Protein AF-A0A3M1CJF8-F1 (afdb_monomer)

Mean predicted aligned error: 9.92 Å

Solvent-accessible surface area (backbone atoms only — not comparable to full-atom values): 6110 Å² total; per-residue (Å²): 140,82,82,81,80,82,80,79,78,76,80,81,72,73,81,63,66,88,74,39,58,65,59,55,49,52,52,49,51,51,49,51,52,50,52,49,52,51,42,68,69,44,68,62,44,80,52,98,91,40,71,37,66,70,53,41,76,57,38,47,44,61,44,36,23,56,35,53,75,70,70,43,77,63,80,47,83,44,75,95,66,23,82,70,73,57,85,74,55,72,69,56,23,63,70,52,109

Nearest PDB structures (foldseek):
  6ea3-assembly1_B  TM=4.199E-01  e=7.329E+00  Thermobifida fusca YX

Foldseek 3Di:
DDDDDDPPDPCPPDPPVVVPVVVVVVVVVVVVVVVVVVQVPDWFDDDPNDGHGSPQVVQLLLCLLVCVVVVHDQQDADPVGHGDGDDDDNVSSVVSD

Radius of gyration: 26.36 Å; Cα contacts (8 Å, |Δi|>4): 71; chains: 1; bounding box: 44×32×86 Å

pLDDT: mean 85.93, std 14.76, range [46.66, 97.75]

Structure (mmCIF, N/CA/C/O backbone):
data_AF-A0A3M1CJF8-F1
#
_entry.id   AF-A0A3M1CJF8-F1
#
loop_
_atom_site.group_PDB
_atom_site.id
_atom_site.type_symbol
_atom_site.label_atom_id
_atom_site.label_alt_id
_atom_site.label_comp_id
_atom_site.label_asym_id
_atom_site.label_entity_id
_atom_site.label_seq_id
_atom_site.pdbx_PDB_ins_code
_atom_site.Cartn_x
_atom_site.Cartn_y
_atom_site.Cartn_z
_atom_site.occupancy
_atom_site.B_iso_or_equiv
_atom_site.auth_seq_id
_atom_site.auth_comp_id
_atom_site.a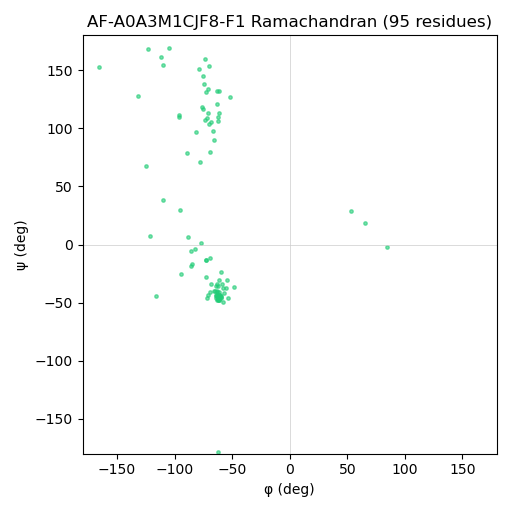uth_asym_id
_atom_site.auth_atom_id
_atom_site.pdbx_PDB_model_num
ATOM 1 N N . MET A 1 1 ? -29.782 -0.037 73.022 1.00 46.66 1 MET A N 1
ATOM 2 C CA . MET A 1 1 ? -30.196 -0.464 71.669 1.00 46.66 1 MET A CA 1
ATOM 3 C C . MET A 1 1 ? -29.849 0.684 70.725 1.00 46.66 1 MET A C 1
ATOM 5 O O . MET A 1 1 ? -30.630 1.613 70.594 1.00 46.66 1 MET A O 1
ATOM 9 N N . LEU A 1 2 ? -28.609 0.727 70.227 1.00 48.31 2 LEU A N 1
ATOM 10 C CA . LEU A 1 2 ? -28.122 1.814 69.369 1.00 48.31 2 LEU A CA 1
ATOM 11 C C . LEU A 1 2 ? -28.262 1.367 67.914 1.00 48.31 2 LEU A C 1
ATOM 13 O O . LEU A 1 2 ? -27.584 0.441 67.478 1.00 48.31 2 LEU A O 1
ATOM 17 N N . SER A 1 3 ? -29.192 1.991 67.200 1.00 51.00 3 SER A N 1
ATOM 18 C CA . SER A 1 3 ? -29.482 1.718 65.795 1.00 51.00 3 SER A CA 1
ATOM 19 C C . SER A 1 3 ? -28.341 2.248 64.924 1.00 51.00 3 SER A C 1
ATOM 21 O O . SER A 1 3 ? -28.168 3.458 64.789 1.00 51.00 3 SER A O 1
ATOM 23 N N . TYR A 1 4 ? -27.549 1.345 64.347 1.00 51.56 4 TYR A N 1
ATOM 24 C CA . TYR A 1 4 ? -26.482 1.676 63.405 1.00 51.56 4 TYR A CA 1
ATOM 25 C C . TYR A 1 4 ? -27.116 2.076 62.063 1.00 51.56 4 TYR A C 1
ATOM 27 O O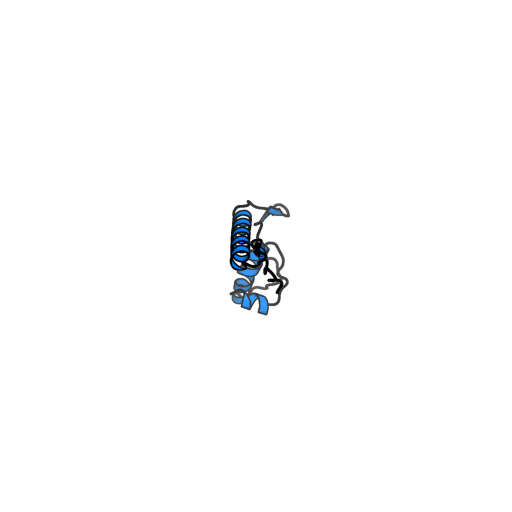 . TYR A 1 4 ? -27.684 1.241 61.362 1.00 51.56 4 TYR A O 1
ATOM 35 N N . GLN A 1 5 ? -27.090 3.367 61.733 1.00 56.75 5 GLN A N 1
ATOM 36 C CA . GLN A 1 5 ? -27.581 3.880 60.452 1.00 56.75 5 GLN A CA 1
ATOM 37 C C . GLN A 1 5 ? -26.566 3.543 59.355 1.00 56.75 5 GLN A C 1
ATOM 39 O O . GLN A 1 5 ? -25.422 3.994 59.386 1.00 56.75 5 GLN A O 1
ATOM 44 N N . GLN A 1 6 ? -26.986 2.726 58.391 1.00 55.94 6 GLN A N 1
ATOM 45 C CA . GLN A 1 6 ? -26.170 2.320 57.255 1.00 55.94 6 GLN A CA 1
ATOM 46 C C . GLN A 1 6 ? -26.190 3.419 56.189 1.00 55.94 6 GLN A C 1
ATOM 48 O O . GLN A 1 6 ? -27.108 3.511 55.378 1.00 55.94 6 GLN A O 1
ATOM 53 N N . THR A 1 7 ? -25.173 4.275 56.197 1.00 55.09 7 THR A N 1
ATOM 54 C CA . THR A 1 7 ? -24.992 5.326 55.193 1.00 55.09 7 THR A CA 1
ATOM 55 C C . THR A 1 7 ? -24.665 4.691 53.837 1.00 55.09 7 THR A C 1
ATOM 57 O O . THR A 1 7 ? -23.557 4.199 53.618 1.00 55.09 7 THR A O 1
ATOM 60 N N . SER A 1 8 ? -25.624 4.671 52.910 1.00 54.38 8 SER A N 1
ATOM 61 C CA . SER A 1 8 ? -25.412 4.193 51.542 1.00 54.38 8 SER A CA 1
ATOM 62 C C . SER A 1 8 ? -24.517 5.176 50.782 1.00 54.38 8 SER A C 1
ATOM 64 O O . SER A 1 8 ? -24.969 6.241 50.359 1.00 54.38 8 SER A O 1
ATOM 66 N N . LEU A 1 9 ? -23.241 4.830 50.603 1.00 56.47 9 LEU A N 1
ATOM 67 C CA . LEU A 1 9 ? -22.332 5.562 49.724 1.00 56.47 9 LEU A CA 1
ATOM 68 C C . LEU A 1 9 ? -22.869 5.476 48.290 1.00 56.47 9 LEU A C 1
ATOM 70 O O . LEU A 1 9 ? -22.786 4.426 47.652 1.00 56.47 9 LEU A O 1
ATOM 74 N N . SER A 1 10 ? -23.436 6.570 47.776 1.00 57.44 10 SER A N 1
ATOM 75 C CA . SER A 1 10 ? -23.838 6.655 46.374 1.00 57.44 10 SER A CA 1
ATOM 76 C C . SER A 1 10 ? -22.585 6.518 45.514 1.00 57.44 10 SER A C 1
ATOM 78 O O . SER A 1 10 ? -21.735 7.414 45.501 1.00 57.44 10 SER A O 1
ATOM 80 N N . SER A 1 11 ? -22.448 5.398 44.806 1.00 62.12 11 SER A N 1
ATOM 81 C CA . SER A 1 11 ? -21.392 5.215 43.820 1.00 62.12 11 SER A CA 1
ATOM 82 C C . SER A 1 11 ? -21.632 6.201 42.679 1.00 62.12 11 SER A C 1
ATOM 84 O O . SER A 1 11 ? -22.338 5.903 41.715 1.00 62.12 11 SER A O 1
ATOM 86 N N . THR A 1 12 ? -21.062 7.397 42.782 1.00 63.81 12 THR A N 1
ATOM 87 C CA . THR A 1 12 ? -20.956 8.333 41.666 1.00 63.81 12 THR A CA 1
ATOM 88 C C . THR A 1 12 ? -19.963 7.736 40.669 1.00 63.81 12 THR A C 1
ATOM 90 O O . THR A 1 12 ? -18.764 8.015 40.656 1.00 63.81 12 THR A O 1
ATOM 93 N N . GLY A 1 13 ? -20.464 6.789 39.874 1.00 62.53 13 GLY A N 1
ATOM 94 C CA . GLY A 1 13 ? -19.698 6.049 38.887 1.00 62.53 13 GLY A CA 1
ATOM 95 C C . GLY A 1 13 ? -19.248 6.990 37.784 1.00 62.53 13 GLY A C 1
ATOM 96 O O . GLY A 1 13 ? -20.008 7.269 36.862 1.00 62.53 13 GLY A O 1
ATOM 97 N N . ARG A 1 14 ? -18.005 7.479 37.867 1.00 64.62 14 ARG A N 1
ATOM 98 C CA . ARG A 1 14 ? -17.379 8.208 36.758 1.00 64.62 14 ARG A CA 1
ATOM 99 C C . ARG A 1 14 ? -17.514 7.356 35.487 1.00 64.62 14 ARG A C 1
ATOM 101 O O . ARG A 1 14 ? -17.114 6.185 35.523 1.00 64.62 14 ARG A O 1
ATOM 108 N N . PRO A 1 15 ? -18.057 7.890 34.379 1.00 61.75 15 PRO A N 1
ATOM 109 C CA . PRO A 1 15 ? -18.226 7.115 33.160 1.00 61.75 15 PRO A CA 1
ATOM 110 C C . PRO A 1 15 ? -16.850 6.663 32.661 1.00 61.75 15 PRO A C 1
ATOM 112 O O . PRO A 1 15 ? -16.002 7.468 32.277 1.00 61.75 15 PRO A O 1
ATOM 115 N N . LYS A 1 16 ? -16.607 5.350 32.704 1.00 67.81 16 LYS A N 1
ATOM 116 C CA . LYS A 1 16 ? -15.373 4.725 32.210 1.00 67.81 16 LYS A CA 1
ATOM 117 C C . LYS A 1 16 ? -15.438 4.645 30.684 1.00 67.81 16 LYS A C 1
ATOM 119 O O . LYS A 1 16 ? -15.630 3.569 30.128 1.00 67.81 16 LYS A O 1
ATOM 124 N N . TRP A 1 17 ? -15.337 5.790 30.015 1.00 64.62 17 TRP A N 1
ATOM 125 C CA . TRP A 1 17 ? -15.455 5.922 28.556 1.00 64.62 17 TRP A CA 1
ATOM 126 C C . TRP A 1 17 ? -14.483 5.002 27.790 1.00 64.62 17 TRP A C 1
ATOM 128 O O . TRP A 1 17 ? -14.850 4.461 26.754 1.00 64.62 17 TRP A O 1
ATOM 138 N N . TYR A 1 18 ? -13.311 4.703 28.359 1.00 66.62 18 TYR A N 1
ATOM 139 C CA . TYR A 1 18 ? -12.324 3.756 27.819 1.00 66.62 18 TYR A CA 1
ATOM 140 C C . TYR A 1 18 ? -12.755 2.274 27.858 1.00 66.62 18 TYR A C 1
ATOM 142 O O . TYR A 1 18 ? -12.108 1.440 27.236 1.00 66.62 18 TYR A O 1
ATOM 150 N N . ARG A 1 19 ? -13.837 1.912 28.567 1.00 66.06 19 ARG A N 1
ATOM 151 C CA . ARG A 1 19 ? -14.420 0.550 28.538 1.00 66.06 19 ARG A CA 1
ATOM 152 C C . ARG A 1 19 ? -15.408 0.347 27.388 1.00 66.06 19 ARG A C 1
ATOM 154 O O . ARG A 1 19 ? -15.911 -0.761 27.216 1.00 66.06 19 ARG A O 1
ATOM 161 N N . ARG A 1 20 ? -15.727 1.399 26.630 1.00 78.00 20 ARG A N 1
ATOM 162 C CA . ARG A 1 20 ? -16.586 1.321 25.444 1.00 78.00 20 ARG A CA 1
ATOM 163 C C . ARG A 1 20 ? -15.693 1.031 24.244 1.00 78.00 20 ARG A C 1
ATOM 165 O O . ARG A 1 20 ? -15.352 1.943 23.498 1.00 78.00 20 ARG A O 1
ATOM 172 N N . PHE A 1 21 ? -15.296 -0.234 24.102 1.00 85.75 21 PHE A N 1
ATOM 173 C CA . PHE A 1 21 ? -14.495 -0.703 22.966 1.00 85.75 21 PHE A CA 1
ATOM 174 C C . PHE A 1 21 ? -15.080 -0.240 21.629 1.00 85.75 21 PHE A C 1
ATOM 176 O O . PHE A 1 21 ? -14.326 0.184 20.764 1.00 85.75 21 PHE A O 1
ATOM 183 N N . ASP A 1 22 ? -16.408 -0.195 21.517 1.00 87.81 22 ASP A N 1
ATOM 184 C CA . ASP A 1 22 ? -17.107 0.300 20.330 1.00 87.81 22 ASP A CA 1
ATOM 185 C C . ASP A 1 22 ? -16.763 1.760 20.015 1.00 87.81 22 ASP A C 1
ATOM 187 O O . ASP A 1 22 ? -16.469 2.091 18.875 1.00 87.81 22 ASP A O 1
ATOM 191 N N . LEU A 1 23 ? -16.736 2.645 21.019 1.00 90.62 23 LEU A N 1
ATOM 192 C CA . LEU A 1 23 ? -16.387 4.054 20.813 1.00 90.62 23 LEU A CA 1
ATOM 193 C C . LEU A 1 23 ? -14.938 4.194 20.338 1.00 90.62 23 LEU A C 1
ATOM 195 O O . LEU A 1 23 ? -14.667 4.953 19.412 1.00 90.62 23 LEU A O 1
ATOM 199 N N . LEU A 1 24 ? -14.016 3.448 20.955 1.00 90.75 24 LEU A N 1
ATOM 200 C CA . LEU A 1 24 ? -12.612 3.432 20.540 1.00 90.75 24 LEU A CA 1
ATOM 201 C C . LEU A 1 24 ? -12.462 2.889 19.114 1.00 90.75 24 LEU A C 1
ATOM 203 O O . LEU A 1 24 ? -11.709 3.458 18.327 1.00 90.75 24 LEU A O 1
ATOM 207 N N . LEU A 1 25 ? -13.214 1.843 18.766 1.00 93.69 25 LEU A N 1
ATOM 208 C CA . LEU A 1 25 ? -13.243 1.269 17.426 1.00 93.69 25 LEU A CA 1
ATOM 209 C C . LEU A 1 25 ? -13.792 2.268 16.401 1.00 93.69 25 LEU A C 1
ATOM 211 O O . LEU A 1 25 ? -13.172 2.458 15.359 1.00 93.69 25 LEU A O 1
ATOM 215 N N . TYR A 1 26 ? -14.898 2.955 16.694 1.00 95.44 26 TYR A N 1
ATOM 216 C CA . TYR A 1 26 ? -15.455 3.970 15.795 1.00 95.44 26 TYR A CA 1
ATOM 217 C C . TYR A 1 26 ? -14.497 5.142 15.587 1.00 95.44 26 TYR A C 1
ATOM 219 O O . TYR A 1 26 ? -14.305 5.574 14.452 1.00 95.44 26 TYR A O 1
ATOM 227 N N . VAL A 1 27 ? -13.856 5.630 16.653 1.00 95.31 27 VAL A N 1
ATOM 228 C CA . VAL A 1 27 ? -12.836 6.684 16.547 1.00 95.31 27 VAL A CA 1
ATOM 229 C C . VAL A 1 27 ? -11.653 6.208 15.704 1.00 95.31 27 VAL A C 1
ATOM 231 O O . VAL A 1 27 ? -11.190 6.944 14.834 1.00 95.31 27 VAL A O 1
ATOM 234 N N . TYR A 1 28 ? -11.194 4.973 15.912 1.00 96.19 28 TYR A N 1
ATOM 235 C CA . TYR A 1 28 ? -10.117 4.378 15.126 1.00 96.19 28 TYR A CA 1
ATOM 236 C C . TYR A 1 28 ? -10.482 4.265 13.639 1.00 96.19 28 TYR A C 1
ATOM 238 O O . TYR A 1 28 ? -9.704 4.697 12.790 1.00 96.19 28 TYR A O 1
ATOM 246 N N . ILE A 1 29 ? -11.676 3.756 13.316 1.00 97.69 29 ILE A N 1
ATOM 247 C CA . ILE A 1 29 ? -12.166 3.646 11.934 1.00 97.69 29 ILE A CA 1
ATOM 248 C C . ILE A 1 29 ? -12.275 5.034 11.296 1.00 97.69 29 ILE A C 1
ATOM 250 O O . ILE A 1 29 ? -11.779 5.234 10.189 1.00 97.69 29 ILE A O 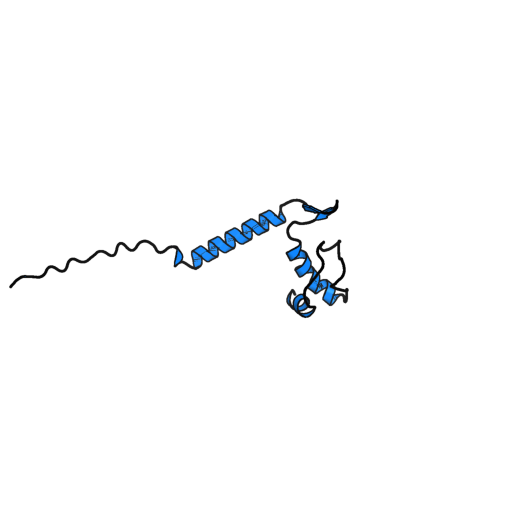1
ATOM 254 N N . ALA A 1 30 ? -12.868 6.008 11.990 1.00 97.75 30 ALA A N 1
ATOM 255 C CA . ALA A 1 30 ? -13.000 7.371 11.481 1.00 97.75 30 ALA A CA 1
ATOM 256 C C . ALA A 1 30 ? -11.630 8.009 11.198 1.00 97.75 30 ALA A C 1
ATOM 258 O O . ALA A 1 30 ? -11.434 8.611 10.141 1.00 97.75 30 ALA A O 1
ATOM 259 N N . ALA A 1 31 ? -10.662 7.826 12.100 1.00 97.75 31 ALA A N 1
ATOM 260 C CA . ALA A 1 31 ? -9.294 8.290 11.898 1.00 97.75 31 ALA A CA 1
ATOM 261 C C . ALA A 1 31 ? -8.622 7.587 10.706 1.00 97.75 31 ALA A C 1
ATOM 263 O O . ALA A 1 31 ? -8.009 8.254 9.873 1.00 97.75 31 ALA A O 1
ATOM 264 N N . ALA A 1 32 ? -8.770 6.265 10.583 1.00 96.50 32 ALA A N 1
ATOM 265 C CA . ALA A 1 32 ? -8.208 5.490 9.479 1.00 96.50 32 ALA A CA 1
ATOM 266 C C . ALA A 1 32 ? -8.782 5.925 8.122 1.00 96.50 32 ALA A C 1
ATOM 268 O O . ALA A 1 32 ? -8.019 6.150 7.178 1.00 96.50 32 ALA A O 1
ATOM 269 N N . VAL A 1 33 ? -10.102 6.113 8.028 1.00 97.38 33 VAL A N 1
ATOM 270 C CA . VAL A 1 33 ? -10.770 6.635 6.825 1.00 97.38 33 VAL A CA 1
ATOM 271 C C . VAL A 1 33 ? -10.291 8.052 6.522 1.00 97.38 33 VAL A C 1
ATOM 273 O O . VAL A 1 33 ? -9.890 8.328 5.394 1.00 97.38 33 VAL A O 1
ATOM 276 N N . GLY A 1 34 ? -10.247 8.933 7.524 1.00 97.25 34 GLY A N 1
ATOM 277 C CA . GLY A 1 34 ? -9.777 10.310 7.362 1.00 97.25 34 GLY A CA 1
ATOM 278 C C . GLY A 1 34 ? -8.344 10.387 6.829 1.00 97.25 34 GLY A C 1
ATOM 279 O O . GLY A 1 34 ? -8.092 11.064 5.833 1.00 97.25 34 GLY A O 1
ATOM 280 N N . VAL A 1 35 ? -7.409 9.644 7.428 1.00 94.62 35 VAL A N 1
ATOM 281 C CA . VAL A 1 35 ? -6.011 9.577 6.964 1.00 94.62 35 VAL A CA 1
ATOM 282 C C . VAL A 1 35 ? -5.922 8.975 5.562 1.00 94.62 35 VAL A C 1
ATOM 284 O O . VAL A 1 35 ? -5.155 9.475 4.739 1.00 94.62 35 VAL A O 1
ATOM 287 N N . SER A 1 36 ? -6.711 7.942 5.264 1.00 93.44 36 SER A N 1
ATOM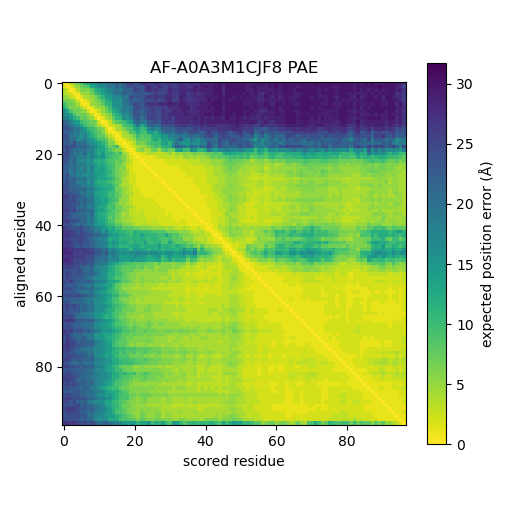 288 C CA . SER A 1 36 ? -6.745 7.320 3.933 1.00 93.44 36 SER A CA 1
ATOM 289 C C . SER A 1 36 ? -7.219 8.308 2.868 1.00 93.44 36 SER A C 1
ATOM 291 O O . SER A 1 36 ? -6.545 8.473 1.854 1.00 93.44 36 SER A O 1
ATOM 293 N N . CYS A 1 37 ? -8.306 9.041 3.129 1.00 95.12 37 CYS A N 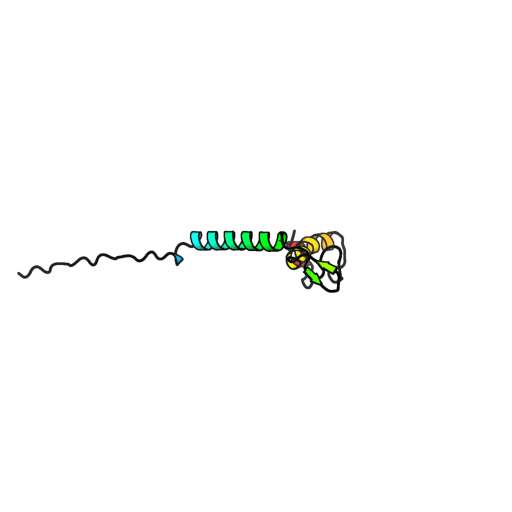1
ATOM 294 C CA . CYS A 1 37 ? -8.797 10.103 2.250 1.00 95.12 37 CYS A CA 1
ATOM 295 C C . CYS A 1 37 ? -7.747 11.202 2.058 1.00 95.12 37 CYS A C 1
ATOM 297 O O . CYS A 1 37 ? -7.476 11.599 0.929 1.00 95.12 37 CYS A O 1
ATOM 299 N N . ILE A 1 38 ? -7.100 11.655 3.138 1.00 93.75 38 ILE A N 1
ATOM 300 C CA . ILE A 1 38 ? -6.033 12.661 3.054 1.00 93.75 38 ILE A CA 1
ATOM 301 C C . ILE A 1 38 ? -4.883 12.159 2.175 1.00 93.75 38 ILE A C 1
ATOM 303 O O . ILE A 1 38 ? -4.397 12.904 1.332 1.00 93.75 38 ILE A O 1
ATOM 307 N N . GLN A 1 39 ? -4.42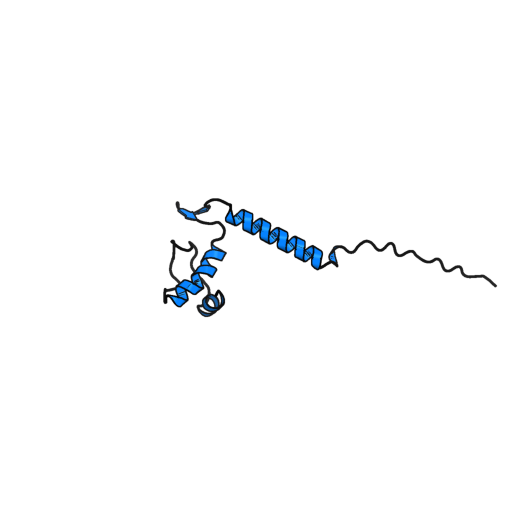6 10.917 2.348 1.00 90.44 39 GLN A N 1
ATOM 308 C CA . GLN A 1 39 ? -3.336 10.369 1.534 1.00 90.44 39 GLN A CA 1
ATOM 309 C C . GLN A 1 39 ? -3.733 10.151 0.074 1.00 90.44 39 GLN A C 1
ATOM 311 O O . GLN A 1 39 ? -2.892 10.337 -0.802 1.00 90.44 39 GLN A O 1
ATOM 316 N N . TYR A 1 40 ? -4.988 9.786 -0.184 1.00 89.50 40 TYR A N 1
ATOM 317 C CA . TYR A 1 40 ? -5.516 9.606 -1.532 1.00 89.50 40 TYR A CA 1
ATOM 318 C C . TYR A 1 40 ? -5.651 10.934 -2.288 1.00 89.50 40 TYR A C 1
ATOM 320 O O . TYR A 1 40 ? -5.326 11.002 -3.469 1.00 89.50 40 TYR A O 1
ATOM 328 N N . LEU A 1 41 ? -6.105 11.986 -1.600 1.00 91.88 41 LEU A N 1
ATOM 329 C CA . LEU A 1 41 ? -6.336 13.313 -2.179 1.00 91.88 41 LEU A CA 1
ATOM 330 C C . LEU A 1 41 ? -5.079 14.189 -2.223 1.00 91.88 41 LEU A C 1
ATOM 332 O O . LEU A 1 41 ? -5.055 15.195 -2.931 1.00 91.88 41 LEU A O 1
ATOM 336 N N . LYS A 1 42 ? -4.036 13.844 -1.462 1.00 90.50 42 LYS A N 1
ATOM 337 C CA . LYS A 1 42 ? -2.740 14.516 -1.568 1.00 90.50 42 LYS A CA 1
ATOM 338 C C . LYS A 1 42 ? -2.176 14.312 -2.972 1.00 90.50 42 LYS A C 1
ATOM 340 O O . LYS A 1 42 ? -2.134 13.194 -3.479 1.00 90.50 42 LYS A O 1
ATOM 345 N N . GLY A 1 43 ? -1.725 15.413 -3.570 1.00 83.38 43 GLY A N 1
ATOM 346 C CA . GLY A 1 43 ? -1.044 15.406 -4.859 1.00 83.38 43 GLY A CA 1
ATOM 347 C C . GLY A 1 43 ? 0.262 14.613 -4.830 1.00 83.38 43 GLY A C 1
ATOM 348 O O . GLY A 1 43 ? 0.649 14.033 -3.817 1.00 83.38 43 GLY A O 1
ATOM 349 N N . ALA A 1 44 ? 0.950 14.585 -5.963 1.00 84.50 44 ALA A N 1
ATOM 350 C CA . ALA A 1 44 ? 2.151 13.785 -6.103 1.00 84.50 44 ALA A CA 1
ATOM 351 C C . ALA A 1 44 ? 3.277 14.234 -5.149 1.00 84.50 44 ALA A C 1
ATOM 353 O O . ALA A 1 44 ? 3.616 15.414 -5.057 1.00 84.50 44 ALA A O 1
ATOM 354 N N . LYS A 1 45 ? 3.884 13.266 -4.464 1.00 84.81 45 LYS A N 1
ATOM 355 C CA . LYS A 1 45 ? 5.105 13.404 -3.682 1.00 84.81 45 LYS A CA 1
ATOM 356 C C . LYS A 1 45 ? 6.296 13.468 -4.646 1.00 84.81 45 LYS A C 1
ATOM 358 O O . LYS A 1 45 ? 6.526 12.484 -5.352 1.00 84.81 45 LYS A O 1
ATOM 363 N N . PRO A 1 46 ? 7.067 14.568 -4.669 1.00 81.25 46 PRO A N 1
ATOM 364 C CA . PRO A 1 46 ? 8.251 14.657 -5.511 1.00 81.25 46 PRO A CA 1
ATOM 365 C C . PRO A 1 46 ? 9.342 13.735 -4.952 1.00 81.25 46 PRO A C 1
ATOM 367 O O . PRO A 1 46 ? 9.854 13.961 -3.852 1.00 81.25 46 PRO A O 1
ATOM 370 N N . LEU A 1 47 ? 9.691 12.685 -5.692 1.00 80.62 47 LEU A N 1
ATOM 371 C CA . LEU A 1 47 ? 10.831 11.812 -5.407 1.00 80.62 47 LEU A CA 1
ATOM 372 C C . LEU A 1 47 ? 11.634 11.633 -6.692 1.00 80.62 47 LEU A C 1
ATOM 374 O O . LEU A 1 47 ? 11.078 11.280 -7.722 1.00 80.62 47 LEU A O 1
ATOM 378 N N . TYR A 1 48 ? 12.944 11.880 -6.630 1.00 73.62 48 TYR A N 1
ATOM 379 C CA . TYR A 1 48 ? 13.858 11.710 -7.770 1.00 73.62 48 TYR A CA 1
ATOM 380 C C . TYR A 1 48 ? 13.441 12.450 -9.060 1.00 73.62 48 TYR A C 1
ATOM 382 O O . TYR A 1 48 ? 13.788 12.028 -10.154 1.00 73.62 48 TYR A O 1
ATOM 390 N N . GLY A 1 49 ? 12.718 13.570 -8.938 1.00 75.69 49 GLY A N 1
ATOM 391 C CA . GLY A 1 49 ? 12.224 14.341 -10.088 1.00 75.69 49 GLY A CA 1
ATOM 392 C C . GLY A 1 49 ? 10.899 13.839 -10.669 1.00 75.69 49 GLY A C 1
ATOM 393 O O . GLY A 1 49 ? 10.354 14.489 -11.556 1.00 75.69 49 GLY A O 1
ATOM 394 N N . GLU A 1 50 ? 10.343 12.753 -10.133 1.00 76.19 50 GLU A N 1
ATOM 395 C CA . GLU A 1 50 ? 9.040 12.221 -10.521 1.00 76.19 50 GLU A CA 1
ATOM 396 C C . GLU A 1 50 ? 7.992 12.399 -9.420 1.00 76.19 50 GLU A C 1
ATOM 398 O O . GLU A 1 50 ? 8.291 12.529 -8.228 1.00 76.19 50 GLU A O 1
ATOM 403 N N . GLY A 1 51 ? 6.730 12.455 -9.841 1.00 81.44 51 GLY A N 1
ATOM 404 C CA . GLY A 1 51 ? 5.592 12.600 -8.950 1.00 81.44 51 GLY A CA 1
ATOM 405 C C . GLY A 1 51 ? 4.969 11.249 -8.618 1.00 81.44 51 GLY A C 1
ATOM 406 O O . GLY A 1 51 ? 4.307 10.661 -9.468 1.00 81.44 51 GLY A O 1
ATOM 407 N N . TYR A 1 52 ? 5.092 10.801 -7.367 1.00 85.00 52 TYR A N 1
ATOM 408 C CA . TYR A 1 52 ? 4.495 9.540 -6.913 1.00 85.00 52 TYR A CA 1
ATOM 409 C C . TYR A 1 52 ? 3.362 9.735 -5.916 1.00 85.00 52 TYR A C 1
ATOM 411 O O . TYR A 1 52 ? 3.242 10.764 -5.260 1.00 85.00 52 TYR A O 1
ATOM 419 N N . THR A 1 53 ? 2.524 8.719 -5.747 1.00 89.38 53 THR A N 1
ATOM 420 C CA . THR A 1 53 ? 1.480 8.761 -4.721 1.00 89.38 53 THR A CA 1
ATOM 421 C C . THR A 1 53 ? 2.078 8.671 -3.314 1.00 89.38 53 THR A C 1
ATOM 423 O O . THR A 1 53 ? 3.138 8.085 -3.085 1.00 89.38 53 THR A O 1
ATOM 426 N N . HIS A 1 54 ? 1.371 9.226 -2.328 1.00 89.62 54 HIS A N 1
ATOM 427 C CA . HIS A 1 54 ? 1.779 9.129 -0.923 1.00 89.62 54 HIS A CA 1
ATOM 428 C C . HIS A 1 54 ? 1.568 7.735 -0.312 1.00 89.62 54 HIS A C 1
ATOM 430 O O . HIS A 1 54 ? 2.103 7.452 0.756 1.00 89.62 54 HIS A O 1
ATOM 436 N N . TYR A 1 55 ? 0.816 6.862 -0.983 1.00 91.94 55 TYR A N 1
ATOM 437 C CA . TYR A 1 55 ? 0.399 5.549 -0.491 1.00 91.94 55 TYR A CA 1
ATOM 438 C C . TYR A 1 55 ? 1.093 4.397 -1.238 1.00 91.94 55 TYR A C 1
ATOM 440 O O . TYR A 1 55 ? 0.500 3.351 -1.491 1.00 91.94 55 TYR A O 1
ATOM 448 N N . ASN A 1 56 ? 2.374 4.562 -1.573 1.00 92.81 56 ASN A N 1
ATOM 449 C CA . ASN A 1 56 ? 3.139 3.580 -2.345 1.00 92.81 56 ASN A CA 1
ATOM 450 C C . ASN A 1 56 ? 3.143 2.164 -1.742 1.00 92.81 56 ASN A C 1
ATOM 452 O O . ASN A 1 56 ? 3.007 1.189 -2.474 1.00 92.81 56 ASN A O 1
ATOM 456 N N . ASN A 1 57 ? 3.189 2.047 -0.410 1.00 92.75 57 ASN A N 1
ATOM 457 C CA . ASN A 1 57 ? 3.101 0.756 0.284 1.00 92.75 57 ASN A CA 1
ATOM 458 C C . ASN A 1 57 ? 1.801 -0.002 -0.032 1.00 92.75 57 ASN A C 1
ATOM 460 O O . ASN A 1 57 ? 1.794 -1.224 -0.112 1.00 92.75 57 ASN A O 1
ATOM 464 N N . TYR A 1 58 ? 0.693 0.712 -0.235 1.00 94.19 58 TYR A N 1
ATOM 465 C CA . TYR A 1 58 ? -0.550 0.081 -0.665 1.00 94.19 58 TYR A CA 1
ATOM 466 C C . TYR A 1 58 ? -0.458 -0.391 -2.122 1.00 94.19 58 TYR A C 1
ATOM 468 O O . TYR A 1 58 ? -0.852 -1.516 -2.426 1.00 94.19 58 TYR A O 1
ATOM 476 N N . LEU A 1 59 ? 0.100 0.435 -3.017 1.00 95.38 59 LEU A N 1
ATOM 477 C CA . LEU A 1 59 ? 0.252 0.084 -4.432 1.00 95.38 59 LEU A CA 1
ATOM 478 C C . LEU A 1 59 ? 1.140 -1.144 -4.627 1.00 95.38 59 LEU A C 1
ATOM 480 O O . LEU A 1 59 ? 0.762 -2.053 -5.363 1.00 95.38 59 LEU A O 1
ATOM 484 N N . ILE A 1 60 ? 2.276 -1.209 -3.933 1.00 96.69 60 ILE A N 1
ATOM 485 C CA . ILE A 1 60 ? 3.195 -2.340 -4.054 1.00 96.69 60 ILE A CA 1
ATOM 486 C C . ILE A 1 60 ? 2.555 -3.655 -3.601 1.00 96.69 60 ILE A C 1
ATOM 488 O O . ILE A 1 60 ? 2.763 -4.685 -4.236 1.00 96.69 60 ILE A O 1
ATOM 492 N N . PHE A 1 61 ? 1.705 -3.632 -2.573 1.00 96.38 61 PHE A N 1
ATOM 493 C CA . PHE A 1 61 ? 0.962 -4.822 -2.159 1.00 96.38 61 PHE A CA 1
ATOM 494 C C . PHE A 1 61 ? -0.138 -5.185 -3.155 1.00 96.38 61 PHE A C 1
ATOM 496 O O . PHE A 1 61 ? -0.195 -6.337 -3.585 1.00 96.38 61 PHE A O 1
ATOM 503 N N . LYS A 1 62 ? -0.931 -4.201 -3.599 1.00 95.06 62 LYS A N 1
ATOM 504 C CA . LYS A 1 62 ? -1.983 -4.381 -4.613 1.00 95.06 62 LYS A CA 1
ATOM 505 C C . LYS A 1 62 ? -1.445 -5.024 -5.896 1.00 95.06 62 LYS A C 1
ATOM 507 O O . LYS A 1 62 ? -2.064 -5.932 -6.441 1.00 95.06 62 LYS A O 1
ATOM 512 N N . TYR A 1 63 ? -0.307 -4.546 -6.395 1.00 97.25 63 TYR A N 1
ATOM 513 C CA . TYR A 1 63 ? 0.264 -5.038 -7.648 1.00 97.25 63 TYR A CA 1
ATOM 514 C C . TYR A 1 63 ? 1.134 -6.286 -7.476 1.00 97.25 63 TYR A C 1
ATOM 516 O O . TYR A 1 63 ? 1.323 -7.008 -8.453 1.00 97.25 63 TYR A O 1
ATOM 524 N N . SER A 1 64 ? 1.613 -6.597 -6.264 1.00 97.50 64 SER A N 1
ATOM 525 C CA . SER A 1 64 ? 2.427 -7.799 -6.029 1.00 97.50 64 SER A CA 1
ATOM 526 C C . SER A 1 64 ? 1.718 -9.088 -6.454 1.00 97.50 64 SER A C 1
ATOM 528 O O . SER A 1 64 ? 2.329 -9.920 -7.123 1.00 97.50 64 SER A O 1
ATOM 530 N N . PHE A 1 65 ? 0.419 -9.218 -6.160 1.00 97.12 65 PHE A N 1
ATOM 531 C CA . PHE A 1 65 ? -0.393 -10.355 -6.593 1.00 97.12 65 PHE A CA 1
ATOM 532 C C . PHE A 1 65 ? -0.501 -10.436 -8.123 1.00 97.12 65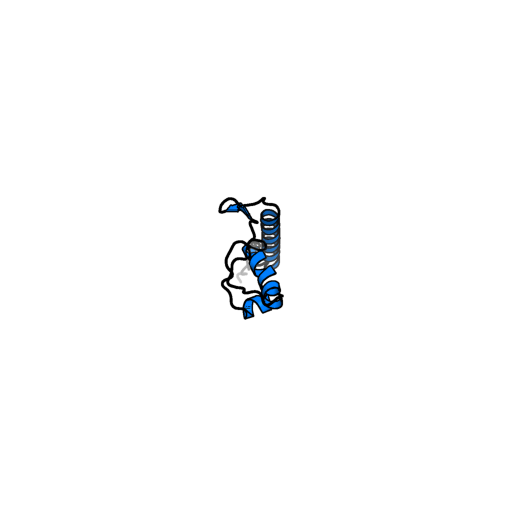 PHE A C 1
ATOM 534 O O . PHE A 1 65 ? -0.256 -11.485 -8.715 1.00 97.12 65 PHE A O 1
ATOM 541 N N . LEU A 1 66 ? -0.811 -9.314 -8.780 1.00 97.38 66 LEU A N 1
ATOM 542 C CA . LEU A 1 66 ? -0.964 -9.256 -10.237 1.00 97.38 66 LEU A CA 1
ATOM 543 C C . LEU A 1 66 ? 0.353 -9.548 -10.966 1.00 97.38 66 LEU A C 1
ATOM 545 O O . LEU A 1 66 ? 0.357 -10.268 -11.962 1.00 97.38 66 LEU A O 1
ATOM 549 N N . ASN A 1 67 ? 1.475 -9.033 -10.459 1.00 97.44 67 ASN A N 1
ATOM 550 C CA . ASN A 1 67 ? 2.796 -9.323 -11.007 1.00 97.44 67 ASN A CA 1
ATOM 551 C C . ASN A 1 67 ? 3.166 -10.798 -10.819 1.00 97.44 67 ASN A C 1
ATOM 553 O O . ASN A 1 67 ? 3.690 -11.402 -11.753 1.00 97.44 67 ASN A O 1
ATOM 557 N N . LEU A 1 68 ? 2.841 -11.392 -9.665 1.00 97.44 68 LEU A N 1
ATOM 558 C CA . LEU A 1 68 ? 3.052 -12.818 -9.421 1.00 97.44 68 LEU A CA 1
ATOM 559 C C . LEU A 1 68 ? 2.236 -13.672 -10.399 1.00 97.44 68 LEU A C 1
ATOM 561 O O . LEU A 1 68 ? 2.788 -14.571 -11.029 1.00 97.44 68 LEU A O 1
ATOM 565 N N . LEU A 1 69 ? 0.946 -13.363 -10.565 1.00 97.25 69 LEU A N 1
ATOM 566 C CA . LEU A 1 69 ? 0.052 -14.086 -11.473 1.00 97.25 69 LEU A CA 1
ATOM 567 C C . LEU A 1 69 ? 0.488 -13.954 -12.940 1.00 97.25 69 LEU A C 1
ATOM 569 O O . LEU A 1 69 ? 0.384 -14.906 -13.708 1.00 97.25 69 LEU A O 1
ATOM 573 N N . ALA A 1 70 ? 1.023 -12.792 -13.317 1.00 97.19 70 ALA A N 1
ATOM 574 C CA . ALA A 1 70 ? 1.580 -12.540 -14.643 1.00 97.19 70 ALA A CA 1
ATOM 575 C C . ALA A 1 70 ? 2.981 -13.154 -14.856 1.00 97.19 70 ALA A C 1
ATOM 577 O O . ALA A 1 70 ? 3.576 -12.938 -15.912 1.00 97.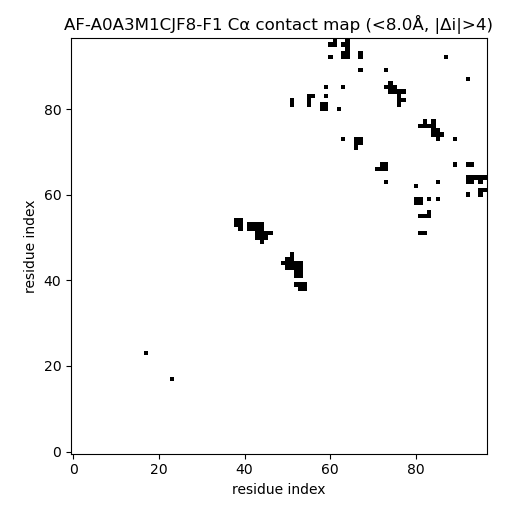19 70 ALA A O 1
ATOM 578 N N . GLY A 1 71 ? 3.543 -13.866 -13.869 1.00 97.06 71 GLY A N 1
ATOM 579 C CA . GLY A 1 71 ? 4.894 -14.433 -13.942 1.00 97.06 71 GLY A CA 1
ATOM 580 C C . GLY A 1 71 ? 6.007 -13.380 -14.006 1.00 97.06 71 GLY A C 1
ATOM 581 O O . GLY A 1 71 ? 7.127 -13.687 -14.417 1.00 97.06 71 GLY A O 1
ATOM 582 N N . LYS A 1 72 ? 5.719 -12.129 -13.625 1.00 97.19 72 LYS A N 1
ATOM 583 C CA . LYS A 1 72 ? 6.708 -11.049 -13.584 1.00 97.19 72 LYS A CA 1
ATOM 584 C C . LYS A 1 72 ? 7.614 -11.220 -12.370 1.00 97.19 72 LYS A C 1
ATOM 586 O O . LYS A 1 72 ? 7.176 -11.606 -11.288 1.00 97.19 72 LYS A O 1
ATOM 591 N N . ASN A 1 73 ? 8.884 -10.856 -12.531 1.00 96.94 73 ASN A N 1
ATOM 592 C CA . ASN A 1 73 ? 9.810 -10.824 -11.408 1.00 96.94 73 ASN A CA 1
ATOM 593 C C . ASN A 1 73 ? 9.337 -9.780 -10.382 1.00 96.94 73 ASN A C 1
ATOM 595 O O . ASN A 1 73 ? 9.198 -8.600 -10.699 1.00 96.94 73 ASN A O 1
ATOM 599 N N . LEU A 1 74 ? 9.082 -10.216 -9.151 1.00 97.06 74 LEU A N 1
ATOM 600 C CA . LEU A 1 74 ? 8.635 -9.328 -8.080 1.00 97.06 74 LEU A CA 1
ATOM 601 C C . LEU A 1 74 ? 9.764 -8.417 -7.583 1.00 97.06 74 LEU A C 1
ATOM 603 O O . LEU A 1 74 ? 9.504 -7.306 -7.138 1.00 97.06 74 LEU A O 1
ATOM 607 N N . TYR A 1 75 ? 11.014 -8.860 -7.694 1.00 96.88 75 TYR A N 1
ATOM 608 C CA . TYR A 1 75 ? 12.190 -8.237 -7.081 1.00 96.88 75 TYR A CA 1
ATOM 609 C C . TYR A 1 75 ? 12.928 -7.282 -8.023 1.00 96.88 75 TYR A C 1
ATOM 611 O O . TYR A 1 75 ? 14.140 -7.108 -7.916 1.00 96.88 75 TYR A O 1
ATOM 619 N N . VAL A 1 76 ? 12.196 -6.667 -8.951 1.00 96.31 76 VAL A N 1
ATOM 620 C CA . VAL A 1 76 ? 12.690 -5.593 -9.822 1.00 96.31 76 VAL A CA 1
ATOM 621 C C . VAL A 1 76 ? 11.820 -4.349 -9.662 1.00 96.31 76 VAL A C 1
ATOM 623 O O . VAL A 1 76 ? 10.764 -4.384 -9.030 1.00 96.31 76 VAL A O 1
ATOM 626 N N . THR A 1 77 ? 12.279 -3.228 -10.206 1.00 93.19 77 THR A N 1
ATOM 627 C CA . THR A 1 77 ? 11.526 -1.970 -10.226 1.00 93.19 77 THR A CA 1
ATOM 628 C C . THR A 1 77 ? 10.337 -2.056 -11.185 1.00 93.19 77 THR A C 1
ATOM 630 O O . THR A 1 77 ? 10.520 -2.471 -12.328 1.00 93.19 77 THR A O 1
ATOM 633 N N . HIS A 1 78 ? 9.160 -1.600 -10.743 1.00 94.12 78 HIS A N 1
ATOM 634 C CA . HIS A 1 78 ? 7.937 -1.466 -11.558 1.00 94.12 78 HIS A CA 1
ATOM 635 C C . HIS A 1 78 ? 7.418 -0.017 -11.477 1.00 94.12 78 HIS A C 1
ATOM 637 O O . HIS A 1 78 ? 6.391 0.225 -10.837 1.00 94.12 78 HIS A O 1
ATOM 643 N N . PRO A 1 79 ? 8.149 0.969 -12.039 1.00 90.56 79 PRO A N 1
ATOM 644 C CA . PRO A 1 79 ? 7.896 2.401 -11.825 1.00 90.56 79 PRO A CA 1
ATOM 645 C C . PRO A 1 79 ? 6.499 2.859 -12.266 1.00 90.56 79 PRO A C 1
ATOM 647 O O . PRO A 1 79 ? 5.971 3.833 -11.734 1.00 90.56 79 PRO A O 1
ATOM 650 N N . GLU A 1 80 ? 5.864 2.136 -13.190 1.00 90.75 80 GLU A N 1
ATOM 651 C CA . GLU A 1 80 ? 4.491 2.379 -13.633 1.00 90.75 80 GLU A CA 1
ATOM 652 C C . GLU A 1 80 ? 3.426 1.976 -12.595 1.00 90.75 80 GLU A C 1
ATOM 654 O O . GLU A 1 80 ? 2.258 2.349 -12.717 1.00 90.75 80 GLU A O 1
ATOM 659 N N . GLN A 1 81 ? 3.818 1.217 -11.570 1.00 93.19 81 GLN A N 1
ATOM 660 C CA . GLN A 1 81 ? 2.934 0.670 -10.540 1.00 93.19 81 GLN A CA 1
ATOM 661 C C . GLN A 1 81 ? 3.248 1.220 -9.146 1.00 93.19 81 GLN A C 1
ATOM 663 O O . GLN A 1 81 ? 2.329 1.536 -8.387 1.00 93.19 81 GLN A O 1
ATOM 668 N N . TYR A 1 82 ? 4.532 1.288 -8.794 1.00 93.31 82 TYR A N 1
ATOM 669 C CA . TYR A 1 82 ? 5.042 1.701 -7.489 1.00 93.31 82 TYR A CA 1
ATOM 670 C C . TYR A 1 82 ? 6.548 1.995 -7.581 1.00 93.31 82 TYR A C 1
ATOM 672 O O . TYR A 1 82 ? 7.256 1.420 -8.403 1.00 93.31 82 TYR A O 1
ATOM 680 N N . TYR A 1 83 ? 7.069 2.866 -6.717 1.00 91.50 83 TYR A N 1
ATOM 681 C CA . TYR A 1 83 ? 8.483 3.269 -6.786 1.00 91.50 83 TYR A CA 1
ATOM 682 C C . TYR A 1 83 ? 9.414 2.461 -5.868 1.00 91.50 83 TYR A C 1
ATOM 684 O O . TYR A 1 83 ? 10.610 2.367 -6.132 1.00 91.50 83 TYR A O 1
ATOM 692 N N . ASP A 1 84 ? 8.899 1.883 -4.779 1.00 92.88 84 ASP A N 1
ATOM 693 C CA . ASP A 1 84 ? 9.704 1.056 -3.867 1.00 92.88 84 ASP A CA 1
ATOM 694 C C . ASP A 1 84 ? 9.935 -0.357 -4.418 1.00 92.88 84 ASP A C 1
ATOM 696 O O . ASP A 1 84 ? 9.100 -0.930 -5.110 1.00 92.88 84 ASP A O 1
ATOM 700 N N . LEU A 1 85 ? 11.056 -0.975 -4.047 1.00 95.06 85 LEU A N 1
ATOM 701 C CA . LEU A 1 85 ? 11.314 -2.378 -4.364 1.00 95.06 85 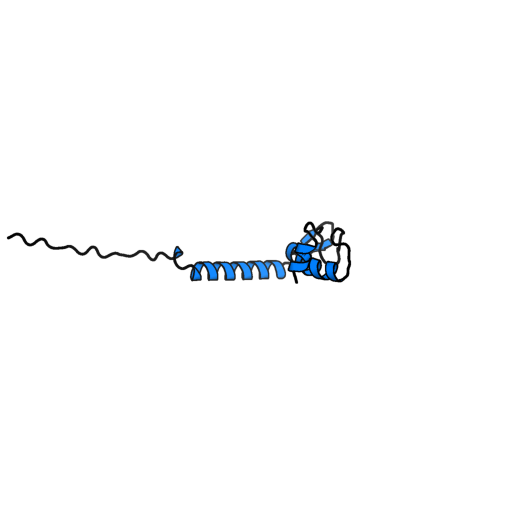LEU A CA 1
ATOM 702 C C . LEU A 1 85 ? 10.473 -3.306 -3.477 1.00 95.06 85 LEU A C 1
ATOM 704 O O . LEU A 1 85 ? 10.391 -3.101 -2.263 1.00 95.06 85 LEU A O 1
ATOM 708 N N . PHE A 1 86 ? 9.908 -4.368 -4.056 1.00 96.88 86 PHE A N 1
ATOM 709 C CA . PHE A 1 86 ? 9.182 -5.384 -3.293 1.00 96.88 86 PHE A CA 1
ATOM 710 C C . PHE A 1 86 ? 10.166 -6.251 -2.502 1.00 96.88 86 PHE A C 1
ATOM 712 O O . PHE A 1 86 ? 11.160 -6.730 -3.043 1.00 96.88 86 PHE A O 1
ATOM 719 N N . LYS A 1 87 ? 9.900 -6.447 -1.205 1.00 97.06 87 LYS A N 1
ATOM 720 C CA . LYS A 1 87 ? 10.830 -7.104 -0.261 1.00 97.06 87 LYS A CA 1
ATOM 721 C C . LYS A 1 87 ? 10.252 -8.346 0.422 1.00 97.06 87 LYS A C 1
ATOM 723 O O . LYS A 1 87 ? 10.869 -8.879 1.338 1.00 97.06 87 LYS A O 1
ATOM 728 N N . TYR A 1 88 ? 9.067 -8.788 0.011 1.00 96.81 88 TYR A N 1
ATOM 729 C CA . TYR A 1 88 ? 8.339 -9.874 0.669 1.00 96.81 88 TYR A CA 1
ATOM 730 C C . TYR A 1 88 ? 8.412 -11.169 -0.152 1.00 96.81 88 TYR A C 1
ATOM 732 O O . TYR A 1 88 ? 8.900 -11.186 -1.282 1.00 96.81 88 TYR A O 1
ATOM 740 N N . SER A 1 89 ? 7.983 -12.293 0.419 1.00 97.50 89 SER A N 1
ATOM 741 C CA . SER A 1 89 ? 8.002 -13.578 -0.288 1.00 97.50 89 SER A CA 1
ATOM 742 C C . SER A 1 89 ? 6.904 -13.655 -1.361 1.00 97.50 89 SER A C 1
ATOM 744 O O . SER A 1 89 ? 5.894 -12.951 -1.259 1.00 97.50 89 SER A O 1
ATOM 746 N N . PRO A 1 90 ? 7.023 -14.556 -2.355 1.00 97.12 90 PRO A N 1
ATOM 747 C CA . PRO A 1 90 ? 5.938 -14.803 -3.303 1.00 97.12 90 PRO A CA 1
ATOM 748 C C . PRO A 1 90 ? 4.668 -15.317 -2.605 1.00 97.12 90 PRO A C 1
ATOM 750 O O . PRO A 1 90 ? 3.564 -15.000 -3.028 1.00 97.12 90 PRO A O 1
ATOM 753 N N . THR A 1 91 ? 4.802 -16.041 -1.487 1.00 97.56 91 THR A N 1
ATOM 754 C CA . THR A 1 91 ? 3.659 -16.455 -0.656 1.00 97.56 91 THR A CA 1
ATOM 755 C C . THR A 1 91 ? 2.898 -15.257 -0.095 1.00 97.56 91 THR A C 1
ATOM 757 O O . THR A 1 91 ? 1.674 -15.274 -0.097 1.00 97.56 91 THR A O 1
ATOM 760 N N . PHE A 1 92 ? 3.593 -14.204 0.349 1.00 97.44 92 PHE A N 1
ATOM 761 C CA . PHE A 1 92 ? 2.927 -12.973 0.778 1.00 97.44 92 PHE A CA 1
ATOM 762 C C . PHE A 1 92 ? 2.149 -12.345 -0.382 1.00 97.44 92 PHE A C 1
ATOM 764 O O . PHE A 1 92 ? 0.975 -12.040 -0.218 1.00 97.44 92 PHE A O 1
ATOM 771 N N . ALA A 1 93 ? 2.768 -12.223 -1.562 1.00 97.25 93 ALA A N 1
ATOM 772 C CA . ALA A 1 93 ? 2.100 -11.694 -2.752 1.00 97.25 93 ALA A CA 1
ATOM 773 C C . ALA A 1 93 ? 0.848 -12.505 -3.137 1.00 97.25 93 ALA A C 1
ATOM 775 O O . ALA A 1 93 ? -0.158 -11.919 -3.522 1.00 97.25 93 ALA A O 1
ATOM 776 N N . LEU A 1 94 ? 0.875 -13.834 -2.983 1.00 96.44 94 LEU A N 1
ATOM 777 C CA . LEU A 1 94 ? -0.284 -14.699 -3.227 1.00 96.44 94 LEU A CA 1
ATOM 778 C C . LEU A 1 94 ? -1.456 -14.413 -2.270 1.00 96.44 94 LEU A C 1
ATOM 780 O O . LEU A 1 94 ? -2.609 -14.524 -2.671 1.00 96.44 94 LEU A O 1
ATOM 784 N N . LEU A 1 95 ? -1.167 -14.035 -1.021 1.00 97.12 95 LEU A N 1
ATOM 785 C CA . LEU A 1 95 ? -2.173 -13.729 0.004 1.00 97.12 95 LEU A CA 1
ATOM 786 C C . LEU A 1 95 ? -2.746 -12.304 -0.094 1.00 97.12 95 LEU A C 1
ATOM 788 O O . LEU A 1 95 ? -3.640 -11.966 0.676 1.00 97.12 95 LEU A O 1
ATOM 792 N N . MET A 1 96 ? -2.245 -11.475 -1.015 1.00 94.94 96 MET A N 1
ATOM 793 C CA . MET A 1 96 ? -2.743 -10.113 -1.254 1.00 94.94 96 MET A CA 1
ATOM 794 C C . MET A 1 96 ? -3.903 -10.045 -2.270 1.00 94.94 96 MET A C 1
ATOM 796 O O . MET A 1 96 ? -4.276 -8.940 -2.668 1.00 94.94 96 MET A O 1
ATOM 800 N N . ALA A 1 97 ? -4.416 -11.198 -2.716 1.00 82.94 97 ALA A N 1
ATOM 801 C CA . ALA A 1 97 ? -5.523 -11.334 -3.669 1.00 82.94 97 ALA A CA 1
ATOM 802 C C . ALA A 1 97 ? -6.877 -10.861 -3.115 1.00 82.94 97 ALA A C 1
ATOM 804 O O . ALA A 1 97 ? -7.123 -11.046 -1.901 1.00 82.94 97 ALA A O 1
#

Secondary structure (DSSP, 8-state):
----------------GGG-HHHHHHHHHHHHHHHHHHHHHS--EEETTEEE-TTHHHHHHHHHHHHHHTT--TTS-BTTTBSSPP-S-HHHHHTT-

Sequence (97 aa):
MLSYQQTSLSSTGRPKWYRRFDLLLYVYIAAAVGVSCIQYLKGAKPLYGEGYTHYNNYLIFKYSFLNLLAGKNLYVTHPEQYYDLFKYSPTFALLMA